Protein AF-A0A416EIF8-F1 (afdb_monomer)

Secondary structure (DSSP, 8-state):
----EEEE-TTS-HHHHHHHHHH-SSEEEEEEEEEETTEEEEEEEEEE-HHHHSS-EEEEEEEEE-TTS-EEEEEEEE--------HHHHHHHHHHHHHHHHHH-

Radius of gyration: 13.27 Å; Cα contacts (8 Å, |Δi|>4): 204; chains: 1; bounding box: 35×27×30 Å

Sequence (105 aa):
MQRDIKFDWHRFTTKDLTRLNTDRTLDIYGYVLIDTDAGRYIADIQWETIRDYGRRGISINLYESDDDWYHNLWLTDLKSIVTATDYKRFQKRAEAVIRKYLEEV

Structure (mmCIF, N/CA/C/O backbone):
data_AF-A0A416EIF8-F1
#
_entry.id   AF-A0A416EIF8-F1
#
loop_
_atom_site.group_PDB
_atom_site.id
_atom_site.type_symbol
_atom_site.label_atom_id
_atom_site.label_alt_id
_atom_site.label_comp_id
_atom_site.label_asym_id
_atom_site.label_entity_id
_atom_site.label_seq_id
_atom_site.pdbx_PDB_ins_code
_atom_site.Cartn_x
_atom_site.Cartn_y
_atom_site.Cartn_z
_atom_site.occupancy
_atom_site.B_iso_or_equiv
_atom_site.auth_seq_id
_atom_site.auth_comp_id
_atom_site.auth_asym_id
_atom_site.auth_atom_id
_atom_site.pdbx_PDB_model_num
ATOM 1 N N . MET A 1 1 ? 10.569 -18.313 -9.623 1.00 56.84 1 MET A N 1
ATOM 2 C CA . MET A 1 1 ? 11.738 -17.523 -9.176 1.00 56.84 1 MET A CA 1
ATOM 3 C C . MET A 1 1 ? 11.204 -16.456 -8.241 1.00 56.84 1 MET A C 1
ATOM 5 O O . MET A 1 1 ? 10.170 -15.894 -8.568 1.00 56.84 1 MET A O 1
ATOM 9 N N . GLN A 1 2 ? 11.826 -16.233 -7.084 1.00 62.78 2 GLN A N 1
ATOM 10 C CA . GLN A 1 2 ? 11.419 -15.144 -6.192 1.00 62.78 2 GLN A CA 1
ATOM 11 C C . GLN A 1 2 ? 11.830 -13.823 -6.852 1.00 62.78 2 GLN A C 1
ATOM 13 O O . GLN A 1 2 ? 13.016 -13.651 -7.134 1.00 62.78 2 GLN A O 1
ATOM 18 N N . ARG A 1 3 ? 10.867 -12.946 -7.164 1.00 75.25 3 ARG A N 1
ATOM 19 C CA . ARG A 1 3 ? 11.164 -11.634 -7.760 1.00 75.25 3 ARG A CA 1
ATOM 20 C C . ARG A 1 3 ? 11.834 -10.748 -6.707 1.00 75.25 3 ARG A C 1
ATOM 22 O O . ARG A 1 3 ? 11.437 -10.765 -5.535 1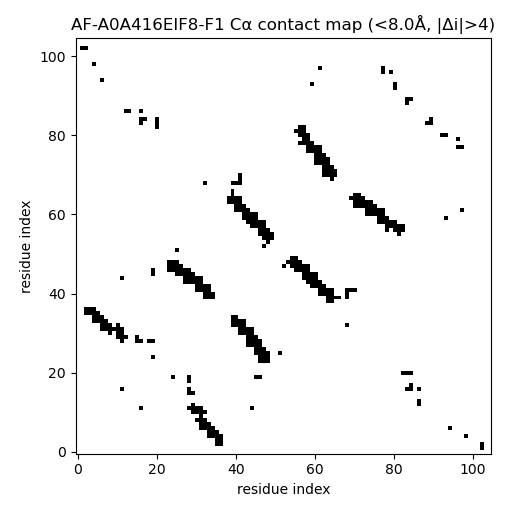.00 75.25 3 ARG A O 1
ATOM 29 N N . ASP A 1 4 ? 12.848 -9.980 -7.106 1.00 89.50 4 ASP A N 1
ATOM 30 C CA . ASP A 1 4 ? 13.351 -8.901 -6.252 1.00 89.50 4 ASP A CA 1
ATOM 31 C C . ASP A 1 4 ? 12.304 -7.785 -6.268 1.00 89.50 4 ASP A C 1
ATOM 33 O O . ASP A 1 4 ? 12.069 -7.161 -7.298 1.00 89.50 4 ASP A O 1
ATOM 37 N N . ILE A 1 5 ? 11.617 -7.595 -5.142 1.00 95.44 5 ILE A N 1
ATOM 38 C CA . ILE A 1 5 ? 10.556 -6.594 -4.994 1.00 95.44 5 ILE A CA 1
ATOM 39 C C . ILE A 1 5 ? 10.949 -5.688 -3.838 1.00 95.44 5 ILE A C 1
ATOM 41 O O . ILE A 1 5 ? 11.079 -6.146 -2.691 1.00 95.44 5 ILE A O 1
ATOM 45 N N . LYS A 1 6 ? 11.099 -4.401 -4.140 1.00 97.06 6 LYS A N 1
ATOM 46 C CA . LYS A 1 6 ? 11.456 -3.346 -3.193 1.00 97.06 6 LYS A CA 1
ATOM 47 C C . LYS A 1 6 ? 10.233 -2.491 -2.914 1.00 97.06 6 LYS A C 1
ATOM 49 O O . LYS A 1 6 ? 9.574 -2.028 -3.834 1.00 97.06 6 LYS A O 1
ATOM 54 N N . PHE A 1 7 ? 9.953 -2.288 -1.632 1.00 98.19 7 PHE A N 1
ATOM 55 C CA . PHE A 1 7 ? 8.834 -1.478 -1.166 1.00 98.19 7 PHE A CA 1
ATOM 56 C C . PHE A 1 7 ? 9.356 -0.193 -0.546 1.00 98.19 7 PHE A C 1
ATOM 58 O O . PHE A 1 7 ? 10.145 -0.235 0.402 1.00 98.19 7 PHE A O 1
ATOM 65 N N . ASP A 1 8 ? 8.870 0.937 -1.040 1.00 98.25 8 ASP A N 1
ATOM 66 C CA . ASP A 1 8 ? 9.149 2.247 -0.486 1.00 98.25 8 ASP A CA 1
ATOM 67 C C . ASP A 1 8 ? 7.879 2.864 0.110 1.00 98.25 8 ASP A C 1
ATOM 69 O O . ASP A 1 8 ? 6.917 3.230 -0.567 1.00 98.25 8 ASP A O 1
ATOM 73 N N . TRP A 1 9 ? 7.911 2.970 1.435 1.00 98.44 9 TRP A N 1
ATOM 74 C CA . TRP A 1 9 ? 6.807 3.398 2.280 1.00 98.44 9 TRP A CA 1
ATOM 75 C C . TRP A 1 9 ? 6.859 4.884 2.655 1.00 98.44 9 TRP A C 1
ATOM 77 O O . TRP A 1 9 ? 6.067 5.319 3.487 1.00 98.44 9 TRP A O 1
ATOM 87 N N . HIS A 1 10 ? 7.771 5.694 2.105 1.00 97.31 10 HIS A N 1
ATOM 88 C CA . HIS A 1 10 ? 7.903 7.098 2.530 1.00 97.31 10 HIS A CA 1
ATOM 89 C C . HIS A 1 10 ? 6.632 7.944 2.308 1.00 97.31 10 HIS A C 1
ATOM 91 O O . HIS A 1 10 ? 6.491 9.004 2.920 1.00 97.31 10 HIS A O 1
ATOM 97 N N . ARG A 1 11 ? 5.702 7.474 1.462 1.00 97.56 11 ARG A N 1
ATOM 98 C CA . ARG A 1 11 ? 4.416 8.117 1.132 1.00 97.56 11 ARG A CA 1
ATOM 99 C C . ARG A 1 11 ? 3.219 7.574 1.914 1.00 97.56 11 ARG A C 1
ATOM 101 O O . ARG A 1 11 ? 2.097 8.025 1.695 1.00 97.56 11 ARG A O 1
ATOM 108 N N . PHE A 1 12 ? 3.450 6.666 2.859 1.00 98.12 12 PHE A N 1
ATOM 109 C CA . PHE A 1 12 ? 2.449 6.227 3.824 1.00 98.12 12 PHE A CA 1
ATOM 110 C C . PHE A 1 12 ? 3.127 5.930 5.156 1.00 98.12 12 PHE A C 1
ATOM 112 O O . PHE A 1 12 ? 3.810 4.928 5.298 1.00 98.12 12 PHE A O 1
ATOM 119 N N . THR A 1 13 ? 2.951 6.799 6.144 1.00 98.00 13 THR A N 1
ATOM 120 C CA . THR A 1 13 ? 3.638 6.735 7.439 1.00 98.00 13 THR A CA 1
ATOM 121 C C . THR A 1 13 ? 2.736 6.204 8.555 1.00 98.00 13 THR A C 1
ATOM 123 O O . THR A 1 13 ? 1.535 5.988 8.388 1.00 98.00 13 THR A O 1
ATOM 126 N N . THR A 1 14 ? 3.284 6.066 9.768 1.00 97.94 14 THR A N 1
ATOM 127 C CA . THR A 1 14 ? 2.486 5.768 10.969 1.00 97.94 14 THR A CA 1
ATOM 128 C C . THR A 1 14 ? 1.356 6.780 11.187 1.00 97.94 14 THR A C 1
ATOM 130 O O . THR A 1 14 ? 0.283 6.396 11.648 1.00 97.94 14 THR A O 1
ATOM 133 N N . LYS A 1 15 ? 1.564 8.066 10.858 1.00 97.56 15 LYS A N 1
ATOM 134 C CA . LYS A 1 15 ? 0.519 9.094 11.006 1.00 97.56 15 LYS A CA 1
ATOM 135 C C . LYS A 1 15 ? -0.649 8.832 10.061 1.00 97.56 15 LYS A C 1
ATOM 137 O O . LYS A 1 15 ? -1.797 8.963 10.476 1.00 97.56 15 LYS A O 1
ATOM 142 N N . ASP A 1 16 ? -0.353 8.407 8.839 1.00 97.81 16 ASP A N 1
ATOM 143 C CA . ASP A 1 16 ? -1.357 8.105 7.822 1.00 97.81 16 ASP A CA 1
ATOM 144 C C . ASP A 1 16 ? -2.170 6.870 8.201 1.00 97.81 16 ASP A C 1
ATOM 146 O O . ASP A 1 16 ? -3.395 6.897 8.103 1.00 97.81 16 ASP A O 1
ATOM 150 N N . LEU A 1 17 ? -1.526 5.836 8.759 1.00 97.31 17 LEU A N 1
ATOM 151 C CA . LEU A 1 17 ? -2.241 4.683 9.309 1.00 97.31 17 LEU A CA 1
ATOM 152 C C . LEU A 1 17 ? -3.157 5.078 10.475 1.00 97.31 17 LEU A C 1
ATOM 154 O O . LEU A 1 17 ? -4.302 4.628 10.541 1.00 97.31 17 LEU A O 1
ATOM 158 N N . THR A 1 18 ? -2.684 5.918 11.398 1.00 96.44 18 THR A N 1
ATOM 159 C CA . THR A 1 18 ? -3.517 6.418 12.503 1.00 96.44 18 THR A CA 1
ATOM 160 C C . THR A 1 18 ? -4.723 7.191 11.976 1.00 96.44 18 THR A C 1
ATOM 162 O O . THR A 1 18 ? -5.845 6.943 12.421 1.00 96.44 18 THR A O 1
ATOM 165 N N . ARG A 1 19 ? -4.511 8.082 11.001 1.00 95.88 19 ARG A N 1
ATOM 166 C CA . ARG A 1 19 ? -5.572 8.857 10.350 1.00 95.88 19 ARG A CA 1
ATOM 167 C C . ARG A 1 19 ? -6.591 7.943 9.662 1.00 95.88 19 ARG A C 1
ATOM 169 O O . ARG A 1 19 ? -7.774 8.028 9.968 1.00 95.88 19 ARG A O 1
ATOM 176 N N . LEU A 1 20 ? -6.128 6.983 8.861 1.00 95.50 20 LEU A N 1
ATOM 177 C CA . LEU A 1 20 ? -6.961 5.977 8.195 1.00 95.50 20 LEU A CA 1
ATOM 178 C C . LEU A 1 20 ? -7.882 5.235 9.174 1.00 95.50 20 LEU A C 1
ATOM 180 O O . LEU A 1 20 ? -9.073 5.067 8.915 1.00 95.50 20 LEU A O 1
ATOM 184 N N . ASN A 1 21 ? -7.355 4.809 10.326 1.00 92.44 21 ASN A N 1
ATOM 185 C CA . ASN A 1 21 ? -8.150 4.087 11.324 1.00 92.44 21 ASN A CA 1
ATOM 186 C C . ASN A 1 21 ? -9.095 4.980 12.136 1.00 92.44 21 ASN A C 1
ATOM 188 O O . ASN A 1 21 ? -10.015 4.444 12.765 1.00 92.44 21 ASN A O 1
ATOM 192 N N . THR A 1 22 ? -8.843 6.289 12.160 1.00 93.06 22 THR A N 1
ATOM 193 C CA . THR A 1 22 ? -9.617 7.278 12.919 1.00 93.06 22 THR A CA 1
ATOM 194 C C . THR A 1 22 ? -10.774 7.797 12.080 1.00 93.06 22 THR A C 1
ATOM 196 O O . THR A 1 22 ? -11.925 7.672 12.493 1.00 93.06 22 THR A O 1
ATOM 199 N N . ASP A 1 23 ? -10.469 8.305 10.888 1.00 93.00 23 ASP A N 1
ATOM 200 C CA . ASP A 1 23 ? -11.432 8.963 10.008 1.00 93.00 23 ASP A CA 1
ATOM 201 C C . ASP A 1 23 ? -12.421 7.946 9.434 1.00 93.00 23 ASP A C 1
ATOM 203 O O . ASP A 1 23 ? -13.634 8.153 9.478 1.00 93.00 23 ASP A O 1
ATOM 207 N N . ARG A 1 24 ? -11.906 6.806 8.941 1.00 88.12 24 ARG A N 1
ATOM 208 C CA . ARG A 1 24 ? -12.704 5.722 8.343 1.00 88.12 24 ARG A CA 1
ATOM 209 C C . ARG A 1 24 ? -13.665 6.215 7.254 1.00 88.12 24 ARG A C 1
ATOM 211 O O . ARG A 1 24 ? -14.775 5.690 7.101 1.00 88.12 24 ARG A O 1
ATOM 218 N N . THR A 1 25 ? -13.231 7.219 6.500 1.00 91.06 25 THR A N 1
ATOM 219 C CA . THR A 1 25 ? -13.944 7.800 5.362 1.00 91.06 25 THR A CA 1
ATOM 220 C C . THR A 1 25 ? -13.362 7.285 4.056 1.00 91.06 25 THR A C 1
ATOM 222 O O . THR A 1 25 ? -12.229 6.820 4.025 1.00 91.06 25 THR A O 1
ATOM 225 N N . LEU A 1 26 ? -14.140 7.350 2.975 1.00 89.69 26 LEU A N 1
ATOM 226 C CA . LEU A 1 26 ? -13.641 6.992 1.653 1.00 89.69 26 LEU A CA 1
ATOM 227 C C . LEU A 1 26 ? -12.594 8.014 1.198 1.00 89.69 26 LEU A C 1
ATOM 229 O O . LEU A 1 26 ? -12.963 9.098 0.755 1.00 89.69 26 LEU A O 1
ATOM 233 N N . ASP A 1 27 ? -11.318 7.660 1.329 1.00 93.06 27 ASP A N 1
ATOM 234 C CA . ASP A 1 27 ? -10.186 8.465 0.871 1.00 93.06 27 ASP A CA 1
ATOM 235 C C . ASP A 1 27 ? -8.923 7.603 0.709 1.00 93.06 27 ASP A C 1
ATOM 237 O O . ASP A 1 27 ? -8.816 6.522 1.305 1.00 93.06 27 ASP A O 1
ATOM 241 N N . ILE A 1 28 ? -7.963 8.100 -0.072 1.00 95.75 28 ILE A N 1
ATOM 242 C CA . ILE A 1 28 ? -6.608 7.558 -0.175 1.00 95.75 28 ILE A CA 1
ATOM 243 C C . ILE A 1 28 ? -5.750 8.247 0.884 1.00 95.75 28 ILE A C 1
ATOM 245 O O . ILE A 1 28 ? -5.485 9.447 0.836 1.00 95.75 28 ILE A O 1
ATOM 249 N N . TYR A 1 29 ? -5.279 7.474 1.856 1.00 97.06 29 TYR A N 1
ATOM 250 C CA . TYR A 1 29 ? -4.538 8.018 2.995 1.00 97.06 29 TYR A CA 1
ATOM 251 C C . TYR A 1 29 ? -3.036 8.141 2.731 1.00 97.06 29 TYR A C 1
ATOM 253 O O . TYR A 1 29 ? -2.346 8.821 3.489 1.00 97.06 29 TYR A O 1
ATOM 261 N N . GLY A 1 30 ? -2.553 7.500 1.671 1.00 97.75 30 GLY A N 1
ATOM 262 C CA . GLY A 1 30 ? -1.179 7.510 1.184 1.00 97.75 30 GLY A CA 1
ATOM 263 C C . GLY A 1 30 ? -0.952 6.319 0.259 1.00 97.75 30 GLY A C 1
ATOM 264 O O . GLY A 1 30 ? -1.883 5.559 -0.012 1.00 97.75 30 GLY A O 1
ATOM 265 N N . TYR A 1 31 ? 0.278 6.144 -0.207 1.00 98.19 31 TYR A N 1
ATOM 26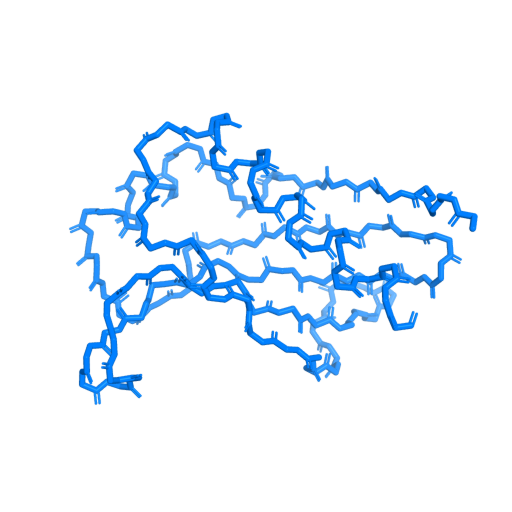6 C CA . TYR A 1 31 ? 0.615 5.082 -1.152 1.00 98.19 31 TYR A CA 1
ATOM 267 C C . TYR A 1 31 ? 2.010 4.510 -0.907 1.00 98.19 31 TYR A C 1
ATOM 269 O O . TYR A 1 31 ? 2.804 5.050 -0.133 1.00 98.19 31 TYR A O 1
ATOM 277 N N . VAL A 1 32 ? 2.288 3.384 -1.556 1.00 98.38 32 VAL A N 1
ATOM 278 C CA . VAL A 1 32 ? 3.574 2.683 -1.526 1.00 98.38 32 VAL A CA 1
ATOM 279 C C . VAL A 1 32 ? 4.099 2.596 -2.947 1.00 98.38 32 VAL A C 1
ATOM 281 O O . VAL A 1 32 ? 3.370 2.171 -3.841 1.00 98.38 32 VAL A O 1
ATOM 284 N N . LEU A 1 33 ? 5.357 2.983 -3.145 1.00 98.31 33 LEU A N 1
ATOM 285 C CA . LEU A 1 33 ? 6.046 2.773 -4.414 1.00 98.31 33 LEU A CA 1
ATOM 286 C C . LEU A 1 33 ? 6.705 1.398 -4.391 1.00 98.31 33 LEU A C 1
ATOM 288 O O . LEU A 1 33 ? 7.305 1.003 -3.387 1.00 98.31 33 LEU A O 1
ATOM 292 N N . ILE A 1 34 ? 6.567 0.654 -5.479 1.00 98.00 34 ILE A N 1
ATOM 293 C CA . ILE A 1 34 ? 7.033 -0.724 -5.571 1.00 98.00 34 ILE A CA 1
ATOM 294 C C . ILE A 1 34 ? 7.865 -0.852 -6.835 1.00 98.00 34 ILE A C 1
ATOM 296 O O . ILE A 1 34 ? 7.376 -0.602 -7.934 1.00 98.00 34 ILE A O 1
ATOM 300 N N . ASP A 1 35 ? 9.117 -1.253 -6.670 1.00 96.38 35 ASP A N 1
ATOM 301 C CA . ASP A 1 35 ? 10.043 -1.475 -7.776 1.00 96.38 35 ASP A CA 1
ATOM 302 C C . ASP A 1 35 ? 10.373 -2.964 -7.873 1.00 96.38 35 ASP A C 1
ATOM 304 O O . ASP A 1 35 ? 10.632 -3.622 -6.856 1.00 96.38 35 ASP A O 1
ATOM 308 N N . THR A 1 36 ? 10.326 -3.497 -9.089 1.00 94.06 36 THR A N 1
ATOM 309 C CA . THR A 1 36 ? 10.577 -4.908 -9.392 1.00 94.06 36 THR A CA 1
ATOM 310 C C . THR A 1 36 ? 11.429 -5.037 -10.645 1.00 94.06 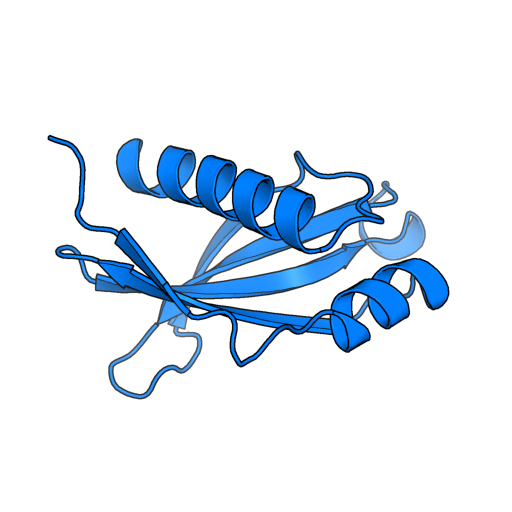36 THR A C 1
ATOM 312 O O . THR A 1 36 ? 11.550 -4.105 -11.435 1.00 94.06 36 THR A O 1
ATOM 315 N N . ASP A 1 37 ? 11.961 -6.229 -10.881 1.00 91.38 37 ASP A N 1
ATOM 316 C CA . ASP A 1 37 ? 12.609 -6.582 -12.145 1.00 91.38 37 ASP A CA 1
ATOM 317 C C . ASP A 1 37 ? 11.673 -6.508 -13.367 1.00 91.38 37 ASP A C 1
ATOM 319 O O . ASP A 1 37 ? 12.143 -6.304 -14.485 1.00 91.38 37 ASP A O 1
ATOM 323 N N . ALA A 1 38 ? 10.362 -6.648 -13.161 1.00 88.94 38 ALA A N 1
ATOM 324 C CA . ALA A 1 38 ? 9.348 -6.636 -14.214 1.00 88.94 38 ALA A CA 1
ATOM 325 C C . ALA A 1 38 ? 8.717 -5.253 -14.470 1.00 88.94 38 ALA A C 1
ATOM 327 O O . ALA A 1 38 ? 7.980 -5.101 -15.440 1.00 88.94 38 ALA A O 1
ATOM 328 N N . GLY A 1 39 ? 8.967 -4.258 -13.613 1.00 92.94 39 GLY A N 1
ATOM 329 C CA . GLY A 1 39 ? 8.359 -2.931 -13.722 1.00 92.94 39 GLY A CA 1
ATOM 330 C C . GLY A 1 39 ? 8.089 -2.253 -12.380 1.00 92.94 39 GLY A C 1
ATOM 331 O O . GLY A 1 39 ? 8.412 -2.789 -11.313 1.00 92.94 39 GLY A O 1
ATOM 332 N N . ARG A 1 40 ? 7.473 -1.068 -12.456 1.00 96.94 40 ARG A N 1
ATOM 333 C CA . ARG A 1 40 ? 7.133 -0.206 -11.318 1.00 96.94 40 ARG A CA 1
ATOM 334 C C . ARG A 1 40 ? 5.635 -0.198 -11.059 1.00 96.94 40 ARG A C 1
ATOM 336 O O . ARG A 1 40 ? 4.834 -0.176 -11.992 1.00 96.94 40 ARG A O 1
ATOM 343 N N . TYR A 1 41 ? 5.269 -0.158 -9.785 1.00 97.94 41 TYR A N 1
ATOM 344 C CA . TYR A 1 41 ? 3.880 -0.190 -9.344 1.00 97.94 41 TYR A CA 1
ATOM 345 C C . TYR A 1 41 ? 3.629 0.804 -8.213 1.00 97.94 41 TYR A C 1
ATOM 347 O O . TYR A 1 41 ? 4.519 1.108 -7.415 1.00 97.94 41 TYR A O 1
ATOM 355 N N . ILE A 1 42 ? 2.386 1.266 -8.114 1.00 98.44 42 ILE A N 1
ATOM 356 C CA . ILE A 1 42 ? 1.894 2.095 -7.012 1.00 98.44 42 ILE A CA 1
ATOM 357 C C . ILE A 1 42 ? 0.780 1.332 -6.307 1.00 98.44 42 ILE A C 1
ATOM 359 O O . ILE A 1 42 ? -0.120 0.793 -6.950 1.00 98.44 42 ILE A O 1
ATOM 363 N N . ALA A 1 43 ? 0.844 1.283 -4.980 1.00 98.56 43 ALA A N 1
ATOM 364 C CA . ALA A 1 43 ? -0.205 0.719 -4.145 1.00 98.56 43 ALA A CA 1
ATOM 365 C C . ALA A 1 43 ? -0.821 1.808 -3.264 1.00 98.56 43 ALA A C 1
ATOM 367 O O . ALA A 1 43 ? -0.241 2.183 -2.241 1.00 98.56 43 ALA A O 1
ATOM 368 N N . ASP A 1 44 ? -2.001 2.290 -3.643 1.00 98.44 44 ASP A N 1
ATOM 369 C CA . ASP A 1 44 ? -2.764 3.250 -2.848 1.00 98.44 44 ASP A CA 1
ATOM 370 C C . ASP A 1 44 ? -3.416 2.552 -1.661 1.00 98.44 44 ASP A C 1
ATOM 372 O O . ASP A 1 44 ? -3.988 1.469 -1.789 1.00 98.44 44 ASP A O 1
ATOM 376 N N . ILE A 1 45 ? -3.362 3.186 -0.493 1.00 98.12 45 ILE A N 1
ATOM 377 C CA . ILE A 1 45 ? -3.943 2.662 0.739 1.00 98.12 45 ILE A CA 1
ATOM 378 C C . ILE A 1 45 ? -5.195 3.465 1.057 1.00 98.12 45 ILE A C 1
ATOM 380 O O . ILE A 1 45 ? -5.141 4.611 1.513 1.00 98.12 45 ILE A O 1
ATOM 384 N N . GLN A 1 46 ? -6.333 2.824 0.835 1.00 96.25 46 GLN A N 1
ATOM 385 C CA . GLN A 1 46 ? -7.653 3.422 0.926 1.00 96.25 46 GLN A CA 1
ATOM 386 C C . GLN A 1 46 ? -8.463 2.786 2.054 1.00 96.25 46 GLN A C 1
ATOM 388 O O . GLN A 1 46 ? -8.329 1.598 2.359 1.00 96.25 46 GLN A O 1
ATOM 393 N N . TRP A 1 47 ? -9.354 3.570 2.658 1.00 95.50 47 TRP A N 1
ATOM 394 C CA . TRP A 1 47 ? -10.419 3.024 3.495 1.00 95.50 47 TRP A CA 1
ATOM 395 C C . TRP A 1 47 ? -11.726 2.901 2.707 1.00 95.50 47 TRP A C 1
ATOM 397 O O . TRP A 1 47 ? -12.184 3.841 2.063 1.00 95.50 47 TRP A O 1
ATOM 407 N N . GLU A 1 48 ? -12.358 1.735 2.778 1.00 92.12 48 GLU A N 1
ATOM 408 C CA . GLU A 1 48 ? -13.650 1.466 2.156 1.00 92.12 48 GLU A CA 1
ATOM 409 C C . GLU A 1 48 ? -14.796 1.635 3.155 1.00 92.12 48 GLU A C 1
ATOM 411 O O . GLU A 1 48 ? -14.728 1.205 4.315 1.00 92.12 48 GLU A O 1
ATOM 416 N N . THR A 1 49 ? -15.892 2.227 2.679 1.00 86.81 49 THR A N 1
ATOM 417 C CA . THR A 1 49 ? -17.141 2.355 3.432 1.00 86.81 49 THR A CA 1
ATOM 418 C C . THR A 1 49 ? -18.217 1.430 2.865 1.00 86.81 49 THR A C 1
ATOM 420 O O . THR A 1 49 ? -18.215 1.090 1.682 1.00 86.81 49 THR A O 1
ATOM 423 N N . ILE A 1 50 ? -19.195 1.058 3.701 1.00 87.81 50 ILE A N 1
ATOM 424 C CA . ILE A 1 50 ? -20.317 0.203 3.272 1.00 87.81 50 ILE A CA 1
ATOM 425 C C . ILE A 1 50 ? -21.117 0.874 2.157 1.00 87.81 50 ILE A C 1
ATOM 427 O O . ILE A 1 50 ? -21.572 0.190 1.249 1.00 87.81 50 ILE A O 1
ATOM 431 N N . ARG A 1 51 ? -21.283 2.200 2.224 1.00 88.38 51 ARG A N 1
ATOM 432 C CA . ARG A 1 51 ? -22.060 2.957 1.240 1.00 88.38 51 ARG A CA 1
ATOM 433 C C . ARG A 1 51 ? -21.471 2.818 -0.160 1.00 88.38 51 ARG A C 1
ATOM 435 O O . ARG A 1 51 ? -22.227 2.664 -1.109 1.00 88.38 51 ARG A O 1
ATOM 442 N N . ASP A 1 52 ? -20.148 2.872 -0.257 1.00 85.81 52 ASP A N 1
ATOM 443 C CA . ASP A 1 52 ? -19.464 2.979 -1.543 1.00 85.81 52 ASP A CA 1
ATOM 444 C C . ASP A 1 52 ? -18.986 1.600 -2.054 1.00 85.81 52 ASP A C 1
ATOM 446 O O . ASP A 1 52 ? -18.964 1.370 -3.257 1.00 85.81 52 ASP A O 1
ATOM 450 N N . TYR A 1 53 ? -18.674 0.653 -1.153 1.00 85.81 53 TYR A N 1
ATOM 451 C CA . TYR A 1 53 ? -18.066 -0.648 -1.500 1.00 85.81 53 TYR A CA 1
ATOM 452 C C . TYR A 1 53 ? -18.721 -1.867 -0.829 1.00 85.81 53 TYR A C 1
ATOM 454 O O . TYR A 1 53 ? -18.211 -2.983 -0.927 1.00 85.81 53 TYR A O 1
ATOM 462 N N . GLY A 1 54 ? -19.816 -1.693 -0.083 1.00 89.06 54 GLY A N 1
ATOM 463 C CA . GLY A 1 54 ? -20.516 -2.795 0.594 1.00 89.06 54 GLY A CA 1
ATOM 464 C C . GLY A 1 54 ? -19.760 -3.427 1.773 1.00 89.06 54 GLY A C 1
ATOM 465 O O . GLY A 1 54 ? -20.257 -4.369 2.388 1.00 89.06 54 GLY A O 1
ATOM 466 N N . ARG A 1 55 ? -18.580 -2.909 2.139 1.00 91.19 55 ARG A N 1
ATOM 467 C CA . ARG A 1 55 ? -17.764 -3.387 3.268 1.00 91.19 55 ARG A CA 1
ATOM 468 C C . ARG A 1 55 ? -17.096 -2.247 4.029 1.00 91.19 55 ARG A C 1
ATOM 470 O O . ARG A 1 55 ? -17.025 -1.123 3.554 1.00 91.19 55 ARG A O 1
ATOM 477 N N . ARG A 1 56 ? -16.590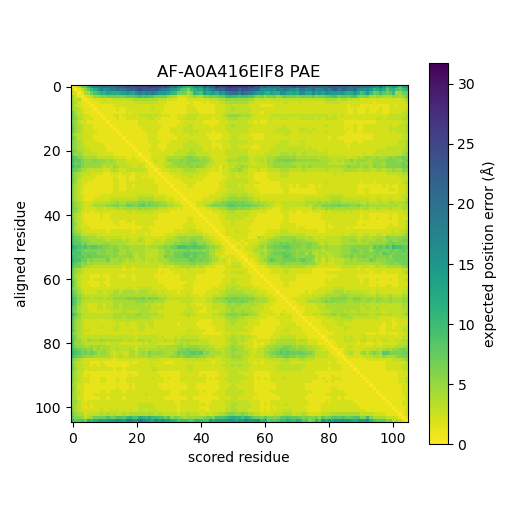 -2.553 5.226 1.00 91.12 56 ARG A N 1
ATOM 478 C CA . ARG A 1 56 ? -15.632 -1.698 5.941 1.00 91.12 56 ARG A CA 1
ATOM 479 C C . ARG A 1 56 ? -14.274 -2.365 5.940 1.00 91.12 56 ARG A C 1
ATOM 481 O O . ARG A 1 56 ? -14.187 -3.550 6.261 1.00 91.12 56 ARG A O 1
ATOM 488 N N . GLY A 1 57 ? -13.235 -1.596 5.666 1.00 94.00 57 GLY A N 1
ATOM 489 C CA . GLY A 1 57 ? -11.868 -2.047 5.858 1.00 94.00 57 GLY A CA 1
ATOM 490 C C . GLY A 1 57 ? -10.892 -1.331 4.952 1.00 94.00 57 GLY A C 1
ATOM 491 O O . GLY A 1 57 ? -11.230 -0.333 4.325 1.00 94.00 57 GLY A O 1
ATOM 492 N N . ILE A 1 58 ? -9.679 -1.863 4.897 1.00 96.50 58 ILE A N 1
ATOM 493 C CA . ILE A 1 58 ? -8.609 -1.316 4.074 1.00 96.50 58 ILE A CA 1
ATOM 494 C C . ILE A 1 58 ? -8.686 -1.970 2.693 1.00 96.50 58 ILE A C 1
ATOM 496 O O . ILE A 1 58 ? -8.874 -3.188 2.588 1.00 96.50 58 ILE A O 1
ATOM 500 N N . SER A 1 59 ? -8.554 -1.156 1.654 1.00 96.75 59 SER A N 1
ATOM 501 C CA . SER A 1 59 ? -8.257 -1.599 0.296 1.00 96.75 59 SER A CA 1
ATOM 502 C C . SER A 1 59 ? -6.859 -1.123 -0.066 1.00 96.75 59 SER A C 1
ATOM 504 O O . SER A 1 59 ? -6.489 0.011 0.239 1.00 96.75 59 SER A O 1
ATOM 506 N N . ILE A 1 60 ? -6.075 -2.013 -0.664 1.00 98.19 60 ILE A N 1
ATOM 507 C CA . ILE A 1 60 ? -4.805 -1.661 -1.290 1.00 98.19 60 ILE A CA 1
ATOM 508 C C . ILE A 1 60 ? -5.036 -1.739 -2.796 1.00 98.19 60 ILE A C 1
ATOM 510 O O . ILE A 1 60 ? -5.138 -2.842 -3.335 1.00 98.19 60 ILE A O 1
ATOM 514 N N . ASN A 1 61 ? -5.157 -0.590 -3.449 1.00 97.75 61 ASN A N 1
ATOM 515 C CA . ASN A 1 61 ? -5.438 -0.512 -4.879 1.00 97.75 61 ASN A CA 1
ATOM 516 C C . ASN A 1 61 ? -4.097 -0.492 -5.614 1.00 97.75 61 ASN A C 1
ATOM 518 O O . ASN A 1 61 ? -3.293 0.416 -5.405 1.00 97.75 61 ASN A O 1
ATOM 522 N N . LEU A 1 62 ? -3.831 -1.514 -6.421 1.00 98.31 62 LEU A N 1
ATOM 523 C CA . LEU A 1 62 ? -2.547 -1.714 -7.079 1.00 98.31 62 LEU A CA 1
ATOM 524 C C . LEU A 1 62 ? -2.624 -1.294 -8.547 1.00 98.31 62 LEU A C 1
ATOM 526 O O . LEU A 1 62 ? -3.540 -1.696 -9.267 1.00 98.31 62 LEU A O 1
ATOM 530 N N . TYR A 1 63 ? -1.625 -0.538 -8.988 1.00 98.31 63 TYR A N 1
ATOM 531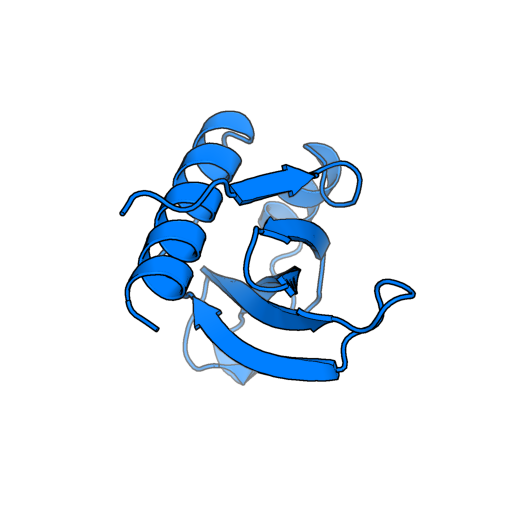 C CA . TYR A 1 63 ? -1.506 -0.007 -10.340 1.00 98.31 63 TYR A CA 1
ATOM 532 C C . TYR A 1 63 ? -0.102 -0.246 -10.887 1.00 98.31 63 TYR A C 1
ATOM 534 O O . TYR A 1 63 ? 0.867 -0.187 -10.131 1.00 98.31 63 TYR A O 1
ATOM 542 N N . GLU A 1 64 ? 0.025 -0.441 -12.195 1.00 97.56 64 GLU A N 1
ATOM 543 C CA . GLU A 1 64 ? 1.278 -0.151 -12.894 1.00 97.56 64 GLU A CA 1
ATOM 544 C C . GLU A 1 64 ? 1.543 1.351 -12.880 1.00 97.56 64 GLU A C 1
ATOM 546 O O . GLU A 1 64 ? 0.617 2.173 -12.887 1.00 97.56 64 GLU A O 1
ATOM 551 N N . SER A 1 65 ? 2.822 1.697 -12.902 1.00 97.31 65 SER A N 1
ATOM 552 C CA . SER A 1 65 ? 3.282 3.072 -12.954 1.00 97.31 65 SER A CA 1
ATOM 553 C C . SER A 1 65 ? 4.111 3.342 -14.201 1.00 97.31 65 SER A C 1
ATOM 555 O O . SER A 1 65 ? 4.746 2.434 -14.737 1.00 97.31 65 SER A O 1
ATOM 557 N N . ASP A 1 66 ? 4.094 4.589 -14.663 1.00 94.56 66 ASP A N 1
ATOM 558 C CA . ASP A 1 66 ? 5.014 5.052 -15.696 1.00 94.56 66 ASP A CA 1
ATOM 559 C C . ASP A 1 66 ? 6.414 5.373 -15.130 1.00 94.56 66 ASP A C 1
ATOM 561 O O . ASP A 1 66 ? 6.728 5.150 -13.953 1.00 94.56 66 ASP A O 1
ATOM 565 N N . ASP A 1 67 ? 7.291 5.887 -15.992 1.00 91.62 67 ASP A N 1
ATOM 566 C CA . ASP A 1 67 ? 8.673 6.201 -15.628 1.00 91.62 67 ASP A CA 1
ATOM 567 C C . ASP A 1 67 ? 8.798 7.351 -14.610 1.00 91.62 67 ASP A C 1
ATOM 569 O O . ASP A 1 67 ? 9.837 7.457 -13.948 1.00 91.62 67 ASP A O 1
ATOM 573 N N . ASP A 1 68 ? 7.746 8.156 -14.434 1.00 93.75 68 ASP A N 1
ATOM 574 C CA . ASP A 1 68 ? 7.698 9.329 -13.555 1.00 93.75 68 ASP A CA 1
ATOM 575 C C . ASP A 1 68 ? 6.938 9.070 -12.239 1.00 93.75 68 ASP A C 1
ATOM 577 O O . ASP A 1 68 ? 6.722 9.993 -11.450 1.00 93.75 68 ASP A O 1
ATOM 581 N N . TRP A 1 69 ? 6.586 7.812 -11.954 1.00 94.62 69 TRP A N 1
ATOM 582 C CA . TRP A 1 69 ? 5.797 7.407 -10.787 1.00 94.62 69 TRP A CA 1
ATOM 583 C C . TRP A 1 69 ? 4.360 7.960 -10.772 1.00 94.62 69 TRP A C 1
ATOM 585 O O . TRP A 1 69 ? 3.815 8.253 -9.702 1.00 94.62 69 TRP A O 1
ATOM 595 N N . TYR A 1 70 ? 3.718 8.077 -11.938 1.00 95.00 70 TYR A N 1
ATOM 596 C CA . TYR A 1 70 ? 2.275 8.305 -12.032 1.00 95.00 70 TYR A CA 1
ATOM 597 C C . TYR A 1 70 ? 1.507 6.999 -12.220 1.00 95.00 70 TYR A C 1
ATOM 599 O O . TYR A 1 70 ? 2.029 6.012 -12.743 1.00 95.00 70 TYR A O 1
ATOM 607 N N . HIS A 1 71 ? 0.245 6.992 -11.785 1.00 96.75 71 HIS A N 1
ATOM 608 C CA . HIS A 1 71 ? -0.690 5.900 -12.049 1.00 96.75 71 HIS A CA 1
ATOM 609 C C . HIS A 1 71 ? -0.916 5.744 -13.551 1.00 96.75 71 HIS A C 1
ATOM 611 O O . HIS A 1 71 ? -1.290 6.706 -14.221 1.00 96.75 71 HIS A O 1
ATOM 617 N N . ASN A 1 72 ? -0.755 4.523 -14.057 1.00 95.69 72 ASN A N 1
ATOM 618 C CA . ASN A 1 72 ? -1.029 4.196 -15.451 1.00 95.69 72 ASN A CA 1
ATOM 619 C C . ASN A 1 72 ? -2.207 3.215 -15.568 1.00 95.69 72 ASN A C 1
ATOM 621 O O . ASN A 1 72 ? -3.341 3.625 -15.821 1.00 95.69 72 ASN A O 1
ATOM 625 N N . LEU A 1 73 ? -1.965 1.922 -15.328 1.00 96.56 73 LEU A N 1
ATOM 626 C CA . LEU A 1 73 ? -2.970 0.865 -15.459 1.00 96.56 73 LEU A CA 1
ATOM 627 C C . LEU A 1 73 ? -3.382 0.331 -14.085 1.00 96.56 73 LEU A C 1
ATOM 629 O O . LEU A 1 73 ? -2.536 -0.101 -13.309 1.00 96.56 73 LEU A O 1
ATOM 633 N N . TRP A 1 74 ? -4.684 0.305 -13.794 1.00 97.31 74 TRP A N 1
ATOM 634 C CA . TRP A 1 74 ? -5.205 -0.395 -12.615 1.00 97.31 74 TRP A CA 1
ATOM 635 C C . TRP A 1 74 ? -5.103 -1.910 -12.794 1.00 97.31 74 TRP A C 1
ATOM 637 O O . TRP A 1 74 ? -5.516 -2.442 -13.824 1.00 97.31 74 TRP A O 1
ATOM 647 N N . LEU A 1 75 ? -4.594 -2.594 -11.769 1.00 97.19 75 LEU A N 1
ATOM 648 C CA . LEU A 1 75 ? -4.421 -4.043 -11.767 1.00 97.19 75 LEU A CA 1
ATOM 649 C C . LEU A 1 75 ? -5.486 -4.741 -10.924 1.00 97.19 75 LEU A C 1
ATOM 651 O O . LEU A 1 75 ? -6.162 -5.648 -11.405 1.00 97.19 75 LEU A O 1
ATOM 655 N N . THR A 1 76 ? -5.601 -4.366 -9.648 1.00 97.62 76 THR A N 1
ATOM 656 C CA . THR A 1 76 ? -6.494 -5.045 -8.701 1.00 97.62 76 THR A CA 1
ATOM 657 C C . THR A 1 76 ? -6.682 -4.254 -7.408 1.00 97.62 76 THR A C 1
ATOM 659 O O . THR A 1 76 ? -5.877 -3.385 -7.072 1.00 97.62 76 THR A O 1
ATOM 662 N N . ASP A 1 77 ? -7.685 -4.647 -6.623 1.00 96.12 77 ASP A N 1
ATOM 663 C CA . ASP A 1 77 ? -7.884 -4.187 -5.251 1.00 96.12 77 ASP A CA 1
ATOM 664 C C . ASP A 1 77 ? -7.661 -5.340 -4.255 1.00 96.12 77 ASP A C 1
ATOM 666 O O . ASP A 1 77 ? -8.423 -6.315 -4.204 1.00 96.12 77 ASP A O 1
ATOM 670 N N . LEU A 1 78 ? -6.660 -5.223 -3.383 1.00 96.62 78 LEU A N 1
ATOM 671 C CA . LEU A 1 78 ? -6.344 -6.236 -2.374 1.00 96.62 78 LEU A CA 1
ATOM 672 C C . LEU A 1 78 ? -7.054 -5.917 -1.046 1.00 96.62 78 LEU A C 1
ATOM 674 O O . LEU A 1 78 ? -6.662 -5.016 -0.305 1.00 96.62 78 LEU A O 1
ATOM 678 N N . LYS A 1 79 ? -8.091 -6.699 -0.709 1.00 95.44 79 LYS A N 1
ATOM 679 C CA . LYS A 1 79 ? -9.029 -6.409 0.408 1.00 95.44 79 LYS A CA 1
ATOM 680 C C . LYS A 1 79 ? -8.894 -7.328 1.630 1.00 95.44 79 LYS A C 1
ATOM 682 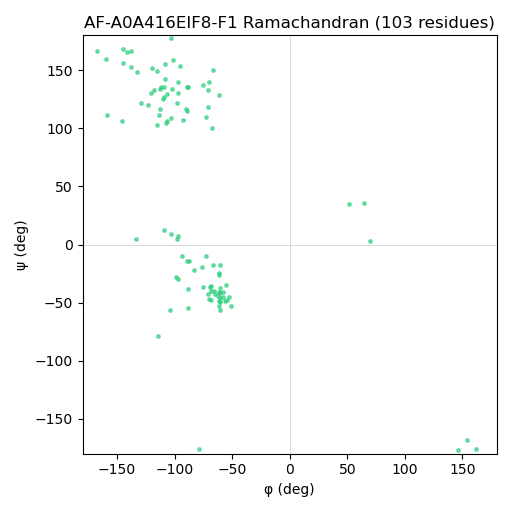O O . LYS A 1 79 ? -9.747 -7.331 2.524 1.00 95.44 79 LYS A O 1
ATOM 687 N N . SER A 1 80 ? -7.820 -8.118 1.700 1.00 93.38 80 SER A N 1
ATOM 688 C CA .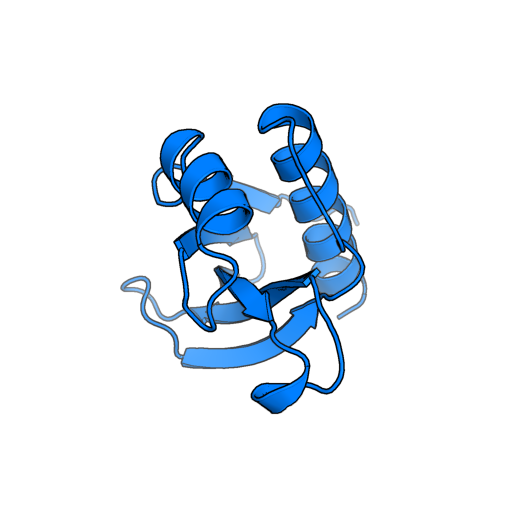 SER A 1 80 ? -7.579 -9.109 2.766 1.00 93.38 80 SER A CA 1
ATOM 689 C C . SER A 1 80 ? -7.198 -8.494 4.125 1.00 93.38 80 SER A C 1
ATOM 691 O O . SER A 1 80 ? -7.177 -9.185 5.150 1.00 93.38 80 SER A O 1
ATOM 693 N N . ILE A 1 81 ? -6.919 -7.187 4.174 1.00 92.81 81 ILE A N 1
ATOM 694 C CA . ILE A 1 81 ? -6.638 -6.449 5.407 1.00 92.81 81 ILE A CA 1
ATOM 695 C C . ILE A 1 81 ? -7.867 -5.629 5.801 1.00 92.81 81 ILE A C 1
ATOM 697 O O . ILE A 1 81 ? -8.202 -4.638 5.174 1.00 92.81 81 ILE A O 1
ATOM 701 N N . VAL A 1 82 ? -8.557 -6.033 6.869 1.00 90.44 82 VAL A N 1
ATOM 702 C CA . VAL A 1 82 ?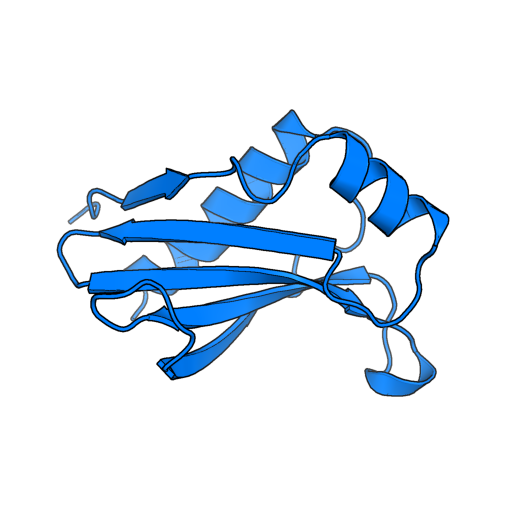 -9.763 -5.321 7.335 1.00 90.44 82 VAL 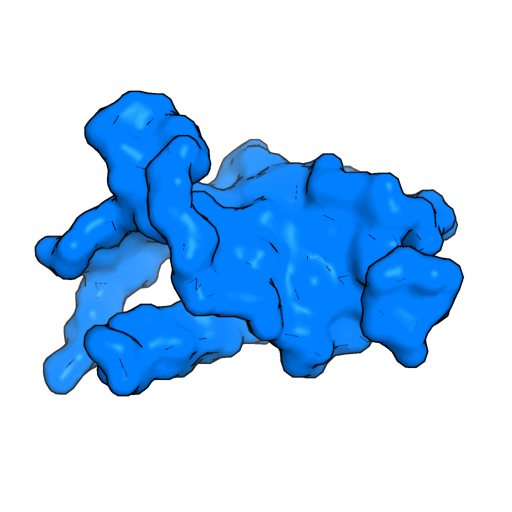A CA 1
ATOM 703 C C . VAL A 1 82 ? -9.419 -4.194 8.311 1.00 90.44 82 VAL A C 1
ATOM 705 O O . VAL A 1 82 ? -10.019 -3.128 8.265 1.00 90.44 82 VAL A O 1
ATOM 708 N N . THR A 1 83 ? -8.442 -4.413 9.191 1.00 89.50 83 THR A N 1
ATOM 709 C CA . THR A 1 83 ? -7.992 -3.446 10.200 1.00 89.50 83 THR A CA 1
ATOM 710 C C . THR A 1 83 ? -6.487 -3.559 10.419 1.00 89.50 83 THR A C 1
ATOM 712 O O . THR A 1 83 ? -5.883 -4.618 10.176 1.00 89.50 83 THR A O 1
ATOM 715 N N . ALA A 1 84 ? -5.884 -2.474 10.908 1.00 90.19 84 ALA A N 1
ATOM 716 C CA . ALA A 1 84 ? -4.472 -2.443 11.257 1.00 90.19 84 ALA A CA 1
ATOM 717 C C . ALA A 1 84 ? -4.150 -1.315 12.242 1.00 90.19 84 ALA A C 1
ATOM 719 O O . ALA A 1 84 ? -4.181 -0.155 11.868 1.00 90.19 84 ALA A O 1
ATOM 720 N N . THR A 1 85 ? -3.799 -1.644 13.483 1.00 91.25 85 THR A N 1
ATOM 721 C CA . THR A 1 85 ? -3.403 -0.651 14.501 1.00 91.25 85 THR A CA 1
ATOM 722 C C . THR A 1 85 ? -1.890 -0.513 14.647 1.00 91.25 85 THR A C 1
ATOM 724 O O . THR A 1 85 ? -1.399 0.551 15.004 1.00 91.25 85 THR A O 1
ATOM 727 N N . ASP A 1 86 ? -1.144 -1.579 14.356 1.00 97.31 86 ASP A N 1
ATOM 728 C CA . ASP A 1 86 ? 0.316 -1.586 14.390 1.00 97.31 86 ASP A CA 1
ATOM 729 C C . ASP A 1 86 ? 0.887 -1.381 12.983 1.00 97.31 86 ASP A C 1
ATOM 731 O O . ASP A 1 86 ? 0.622 -2.167 12.067 1.00 97.31 86 ASP A O 1
ATOM 735 N N . TYR A 1 87 ? 1.692 -0.332 12.827 1.00 97.88 87 TYR A N 1
ATOM 736 C CA . TYR A 1 87 ? 2.238 0.071 11.534 1.00 97.88 87 TYR A CA 1
ATOM 737 C C . TYR A 1 87 ? 3.193 -0.967 10.938 1.00 97.88 87 TYR A C 1
ATOM 739 O O . TYR A 1 87 ? 3.089 -1.299 9.760 1.00 97.88 87 TYR A O 1
ATOM 747 N N . LYS A 1 88 ? 4.081 -1.565 11.739 1.00 97.94 88 LYS A N 1
ATOM 748 C CA . LYS A 1 88 ? 5.048 -2.549 11.226 1.00 97.94 88 LYS A CA 1
ATOM 749 C C . LYS A 1 88 ? 4.375 -3.850 10.805 1.00 97.94 88 LYS A C 1
ATOM 751 O O . LYS A 1 88 ? 4.755 -4.452 9.800 1.00 97.94 88 LYS A O 1
ATOM 756 N N . ARG A 1 89 ? 3.350 -4.281 11.538 1.00 97.25 89 ARG A N 1
ATOM 757 C CA . ARG A 1 89 ? 2.521 -5.430 11.178 1.00 97.25 89 ARG A CA 1
ATOM 758 C C . ARG A 1 89 ? 1.678 -5.145 9.939 1.00 97.25 89 ARG A C 1
ATOM 760 O O . ARG A 1 89 ? 1.482 -6.059 9.141 1.00 97.25 89 ARG A O 1
ATOM 767 N N . PHE A 1 90 ? 1.194 -3.914 9.774 1.00 98.00 90 PHE A N 1
ATOM 768 C CA . PHE A 1 90 ? 0.510 -3.493 8.555 1.00 98.00 90 PHE A CA 1
ATOM 769 C C . PHE A 1 90 ? 1.427 -3.594 7.338 1.00 98.00 90 PHE A C 1
ATOM 771 O O . PHE A 1 90 ? 1.074 -4.317 6.411 1.00 98.00 90 PHE A O 1
ATOM 778 N N . GLN A 1 91 ? 2.620 -2.983 7.392 1.00 98.25 91 GLN A N 1
ATOM 779 C CA . GLN A 1 91 ? 3.607 -3.040 6.306 1.00 98.25 91 GLN A CA 1
ATOM 780 C C . GLN A 1 91 ? 3.868 -4.488 5.875 1.00 98.25 91 GLN A C 1
ATOM 782 O O . GLN A 1 91 ? 3.648 -4.841 4.723 1.00 98.25 91 GLN A O 1
ATOM 787 N N . LYS A 1 92 ? 4.205 -5.374 6.824 1.00 97.94 92 LYS A N 1
ATOM 788 C CA . LYS A 1 92 ? 4.471 -6.794 6.530 1.00 97.94 92 LYS A CA 1
ATOM 789 C C . LYS A 1 92 ? 3.299 -7.510 5.855 1.00 97.94 92 LYS A C 1
ATOM 791 O O . LYS A 1 92 ? 3.508 -8.331 4.968 1.00 97.94 92 LYS A O 1
ATOM 796 N N . ARG A 1 93 ? 2.064 -7.243 6.292 1.00 97.88 93 ARG A N 1
ATOM 797 C CA . ARG A 1 93 ? 0.869 -7.860 5.698 1.00 97.88 93 ARG A CA 1
ATOM 798 C C . ARG A 1 93 ? 0.593 -7.317 4.302 1.00 97.88 93 ARG A C 1
ATOM 800 O O . ARG A 1 93 ? 0.260 -8.109 3.431 1.00 97.88 93 ARG A O 1
ATOM 807 N N . ALA A 1 94 ? 0.722 -6.006 4.112 1.00 98.06 94 ALA A N 1
ATOM 808 C CA . ALA A 1 94 ? 0.547 -5.348 2.824 1.00 98.06 94 ALA A CA 1
ATOM 809 C C . ALA A 1 94 ? 1.576 -5.861 1.806 1.00 98.06 94 ALA A C 1
ATOM 811 O O . ALA A 1 94 ? 1.204 -6.317 0.731 1.00 98.06 94 ALA A O 1
ATOM 812 N N . GLU A 1 95 ? 2.854 -5.912 2.188 1.00 98.00 95 GLU A N 1
ATOM 813 C CA . GLU A 1 95 ? 3.915 -6.480 1.353 1.00 98.00 95 GLU A CA 1
ATOM 814 C C . GLU A 1 95 ? 3.625 -7.935 0.988 1.00 98.00 95 GLU A C 1
ATOM 816 O O . GLU A 1 95 ? 3.740 -8.303 -0.174 1.00 98.00 95 GLU A O 1
ATOM 821 N N . ALA A 1 96 ? 3.200 -8.765 1.945 1.00 97.06 96 ALA A N 1
ATOM 822 C CA . ALA A 1 96 ? 2.893 -10.167 1.672 1.00 97.06 96 ALA A CA 1
ATOM 823 C C . ALA A 1 96 ? 1.758 -10.339 0.649 1.00 97.06 96 ALA A C 1
ATOM 825 O O . ALA A 1 96 ? 1.846 -11.209 -0.215 1.00 97.06 96 ALA A O 1
ATOM 826 N N . VAL A 1 97 ? 0.702 -9.521 0.726 1.00 97.38 97 VAL A N 1
ATOM 827 C CA . VAL A 1 97 ? -0.436 -9.633 -0.202 1.00 97.38 97 VAL A CA 1
ATOM 828 C C . VAL A 1 97 ? -0.100 -9.078 -1.584 1.00 97.38 97 VAL A C 1
ATOM 830 O O . VAL A 1 97 ? -0.508 -9.673 -2.575 1.00 97.38 97 VAL A O 1
ATOM 833 N N . ILE A 1 98 ? 0.688 -7.999 -1.655 1.00 97.38 98 ILE A N 1
ATOM 834 C CA . ILE A 1 98 ? 1.157 -7.422 -2.921 1.00 97.38 98 ILE A CA 1
ATOM 835 C C . ILE A 1 98 ? 2.141 -8.372 -3.607 1.00 97.38 98 ILE A C 1
ATOM 837 O O . ILE A 1 98 ? 1.975 -8.659 -4.787 1.00 97.38 98 ILE A O 1
ATOM 841 N N . ARG A 1 99 ? 3.129 -8.907 -2.872 1.00 96.25 99 ARG A N 1
ATOM 842 C CA . ARG A 1 99 ? 4.088 -9.895 -3.400 1.00 96.25 99 ARG A CA 1
ATOM 843 C C . ARG A 1 99 ? 3.364 -11.100 -3.974 1.00 96.25 99 ARG A C 1
ATOM 845 O O . ARG A 1 99 ? 3.634 -11.471 -5.104 1.00 96.25 99 ARG A O 1
ATOM 852 N N . LYS A 1 100 ? 2.414 -11.657 -3.215 1.00 95.06 100 LYS A N 1
ATOM 853 C CA . LYS A 1 100 ? 1.621 -12.797 -3.670 1.00 95.06 100 LYS A CA 1
ATOM 854 C C . LYS A 1 100 ? 0.939 -12.501 -5.006 1.00 95.06 100 LYS A C 1
ATOM 856 O O . LYS A 1 100 ? 1.032 -13.320 -5.905 1.00 95.06 100 LYS A O 1
ATOM 861 N N . TYR A 1 101 ? 0.290 -11.341 -5.132 1.00 95.38 101 TYR A N 1
ATOM 862 C CA . TYR A 1 101 ? -0.332 -10.953 -6.394 1.00 95.38 101 TYR A CA 1
ATOM 863 C C . TYR A 1 101 ? 0.711 -10.862 -7.511 1.00 95.38 101 TYR A C 1
ATOM 865 O O . TYR A 1 101 ? 0.597 -11.584 -8.488 1.00 95.38 101 TYR A O 1
ATOM 873 N N . LEU A 1 102 ? 1.764 -10.057 -7.334 1.00 93.94 102 LEU A N 1
ATOM 874 C CA . LEU A 1 102 ? 2.787 -9.827 -8.361 1.00 93.94 102 LEU A CA 1
ATOM 875 C C . LEU A 1 102 ? 3.554 -11.094 -8.775 1.00 93.94 102 LEU A C 1
ATOM 877 O O . LEU A 1 102 ? 4.076 -11.139 -9.880 1.00 93.94 102 LEU A O 1
ATOM 881 N N . GLU A 1 103 ? 3.659 -12.107 -7.917 1.00 90.62 103 GLU A N 1
ATOM 882 C CA . GLU A 1 103 ? 4.293 -13.391 -8.246 1.00 90.62 103 GLU A CA 1
ATOM 883 C C . GLU A 1 103 ? 3.353 -14.366 -8.978 1.00 90.62 103 GLU A C 1
ATOM 885 O O . GLU A 1 103 ? 3.835 -15.283 -9.643 1.00 90.62 103 GLU A O 1
ATOM 890 N N . GLU A 1 104 ? 2.035 -14.190 -8.844 1.00 86.81 104 GLU A N 1
ATOM 891 C CA . GLU A 1 104 ? 1.005 -15.026 -9.476 1.00 86.81 104 GLU A CA 1
ATOM 892 C C . GLU A 1 104 ? 0.596 -14.530 -10.878 1.00 86.81 104 GLU A C 1
ATOM 894 O O . GLU A 1 104 ? -0.024 -15.298 -11.618 1.00 86.81 104 GLU A O 1
ATOM 899 N N . VAL A 1 105 ? 0.957 -13.291 -11.250 1.00 74.38 105 VAL A N 1
ATOM 900 C CA . VAL A 1 105 ? 0.751 -12.695 -12.592 1.00 74.38 105 VAL A CA 1
ATOM 901 C C . VAL A 1 105 ? 1.984 -12.746 -13.489 1.00 74.38 105 VAL A C 1
ATOM 903 O O . VAL A 1 105 ? 3.129 -12.540 -13.008 1.00 74.38 105 VAL A O 1
#

Mean predicted aligned error: 3.14 Å

Solvent-accessible surface area (backbone atoms only — not comparable to full-atom values): 5956 Å² total; per-residue (Å²): 132,88,77,65,71,46,80,44,48,92,54,42,48,68,68,33,47,52,46,46,70,67,68,59,49,80,48,74,55,28,34,30,46,35,45,41,90,91,49,40,32,38,33,37,39,26,32,39,31,50,91,84,66,74,40,74,27,37,33,36,41,33,23,38,32,51,99,83,73,45,86,68,46,83,72,51,72,51,60,89,44,55,76,64,89,50,58,71,62,38,52,58,51,53,50,52,56,50,50,54,51,64,72,76,102

Foldseek 3Di:
DQWPKDKACPFPDLVLLVVCQPVLDFDFSTWIWMDTPVAIKIWTWTFDDCVVPVDTAIWTWMAGADPVRDGDGTDDIDGPGRHDNDPVVVVVVVCVSVSVVVVVD

pLDDT: mean 94.01, std 6.47, range [56.84, 98.56]